Protein AF-A0AAV2FDG6-F1 (afdb_monomer_lite)

Radius of gyration: 25.85 Å; chains: 1; bounding box: 74×40×52 Å

Sequence (128 aa):
MAKDGPYLQSGQVIIVYVDSVVIRSAKPYLATPEATVHGHYGKILYEGDTLVTFIYEKSRSGDITQGLPKVEQVLEVSSIDSISINLEKRVKGWKEYITRIPWGFLVGAQLTIVQSRISLVNKIQKVY

Foldseek 3Di:
DDPPDPPQDFQDFPDDDPPDTDGRHDDDDDADPPKDAPDDPPDDDDPPDDGIHHDDPPPPPVDPPDDDPDPVVVVVPPDPPVVVVVVVVVVVVVVVVVVVPPVVVVVVVVVVVVVVVVVVVVVVVVVD

Structure (mmCIF, N/CA/C/O backbone):
data_AF-A0AAV2FDG6-F1
#
_entry.id   AF-A0AAV2FDG6-F1
#
loop_
_atom_site.group_PDB
_atom_site.id
_atom_site.type_symbol
_atom_site.label_atom_id
_atom_site.label_alt_id
_atom_site.label_comp_id
_atom_site.label_asym_id
_atom_site.label_entity_id
_atom_site.label_seq_id
_atom_site.pdbx_PDB_ins_code
_atom_site.Cartn_x
_atom_site.Cartn_y
_atom_site.Cartn_z
_atom_site.occupancy
_atom_site.B_iso_or_equiv
_atom_site.auth_seq_id
_atom_site.auth_comp_id
_atom_site.auth_asym_id
_atom_site.auth_atom_id
_atom_site.pdbx_PDB_model_num
ATOM 1 N N . MET A 1 1 ? 2.283 -23.599 12.526 1.00 34.16 1 MET A N 1
ATOM 2 C CA . MET A 1 1 ? 3.298 -23.673 11.452 1.00 34.16 1 MET A CA 1
ATOM 3 C C . MET A 1 1 ? 3.155 -22.431 10.585 1.00 34.16 1 MET A C 1
ATOM 5 O O . MET A 1 1 ? 2.261 -22.383 9.750 1.00 34.16 1 MET A O 1
ATOM 9 N N . ALA A 1 2 ? 3.941 -21.391 10.871 1.00 37.44 2 ALA A N 1
ATOM 10 C CA . ALA A 1 2 ? 3.887 -20.117 10.160 1.00 37.44 2 ALA A CA 1
ATOM 11 C C . ALA A 1 2 ? 4.676 -20.228 8.849 1.00 37.44 2 ALA A C 1
ATOM 13 O O . ALA A 1 2 ? 5.861 -20.554 8.854 1.00 37.44 2 ALA A O 1
ATOM 14 N N . LYS A 1 3 ? 4.000 -20.011 7.718 1.00 41.09 3 LYS A N 1
ATOM 15 C CA . LYS A 1 3 ? 4.651 -19.763 6.430 1.00 41.09 3 LYS A CA 1
ATOM 16 C C . LYS A 1 3 ? 4.924 -18.263 6.356 1.00 41.09 3 LYS A C 1
ATOM 18 O O . LYS A 1 3 ? 4.131 -17.531 5.772 1.00 41.09 3 LYS A O 1
ATOM 23 N N . ASP A 1 4 ? 6.010 -17.814 6.975 1.00 47.75 4 ASP A N 1
ATOM 24 C CA . ASP A 1 4 ? 6.496 -16.438 6.835 1.00 47.75 4 ASP A CA 1
ATOM 25 C C . ASP A 1 4 ? 7.131 -16.261 5.447 1.00 47.75 4 ASP A C 1
ATOM 27 O O . ASP A 1 4 ? 8.347 -16.276 5.266 1.00 47.75 4 ASP A O 1
ATOM 31 N N . GLY A 1 5 ? 6.278 -16.154 4.426 1.00 54.78 5 GLY A N 1
ATOM 32 C CA . GLY A 1 5 ? 6.660 -15.524 3.166 1.00 54.78 5 GLY A CA 1
ATOM 33 C C . GLY A 1 5 ? 6.794 -14.012 3.381 1.00 54.78 5 GLY A C 1
ATOM 34 O O . GLY A 1 5 ? 6.112 -13.469 4.251 1.00 54.78 5 GLY A O 1
ATOM 35 N N . PRO A 1 6 ? 7.651 -13.308 2.619 1.00 50.88 6 PRO A N 1
ATOM 36 C CA . PRO A 1 6 ? 7.841 -11.874 2.796 1.00 50.88 6 PRO A CA 1
ATOM 37 C C . PRO A 1 6 ? 6.490 -11.171 2.644 1.00 50.88 6 PRO A C 1
ATOM 39 O O . PRO A 1 6 ? 5.846 -11.275 1.600 1.00 50.88 6 PRO A O 1
ATOM 42 N N . TYR A 1 7 ? 6.042 -10.498 3.706 1.00 55.28 7 TYR A N 1
ATOM 43 C CA . TYR A 1 7 ? 4.807 -9.722 3.721 1.00 55.28 7 TYR A CA 1
ATOM 44 C C . TYR A 1 7 ? 4.857 -8.705 2.577 1.00 55.28 7 TYR A C 1
ATOM 46 O O . TYR A 1 7 ? 5.593 -7.720 2.639 1.00 55.28 7 TYR A O 1
ATOM 54 N N . LEU A 1 8 ? 4.117 -8.979 1.498 1.00 57.97 8 LEU A N 1
ATOM 55 C CA . LEU A 1 8 ? 4.145 -8.155 0.294 1.00 57.97 8 LEU A CA 1
ATOM 56 C C . LEU A 1 8 ? 3.395 -6.848 0.579 1.00 57.97 8 LEU A C 1
ATOM 58 O O . LEU A 1 8 ? 2.164 -6.796 0.496 1.00 57.97 8 LEU A O 1
ATOM 62 N N . GLN A 1 9 ? 4.136 -5.813 0.978 1.00 60.03 9 GLN A N 1
ATOM 63 C CA . GLN A 1 9 ? 3.594 -4.487 1.263 1.00 60.03 9 GLN A CA 1
ATOM 64 C C . GLN A 1 9 ? 2.872 -3.9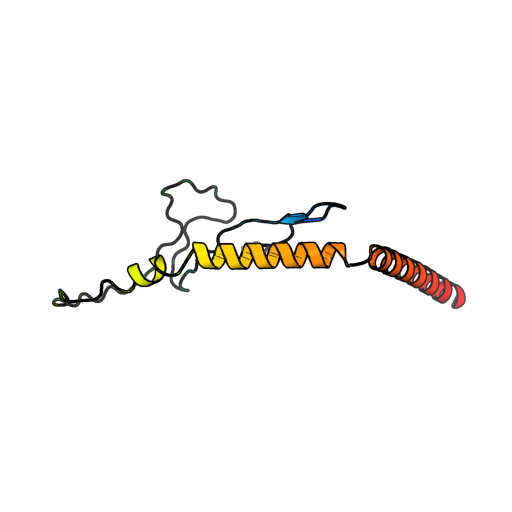19 0.028 1.00 60.03 9 GLN A C 1
ATOM 66 O O . GLN A 1 9 ? 3.227 -4.194 -1.122 1.00 60.03 9 GLN A O 1
ATOM 71 N N . SER A 1 10 ? 1.828 -3.118 0.254 1.00 64.44 10 SER A N 1
ATOM 72 C CA . SER A 1 10 ? 1.195 -2.348 -0.822 1.00 64.44 10 SER A CA 1
ATOM 73 C C . SER A 1 10 ? 2.234 -1.458 -1.506 1.00 64.44 10 SER A C 1
ATOM 75 O O . SER A 1 10 ? 3.049 -0.840 -0.824 1.00 64.44 10 SER A O 1
ATOM 77 N N . GLY A 1 11 ? 2.199 -1.372 -2.835 1.00 68.25 11 GLY A N 1
ATOM 78 C CA . GLY A 1 11 ? 3.195 -0.615 -3.598 1.00 68.25 11 GLY A CA 1
ATOM 79 C C . GLY A 1 11 ? 4.464 -1.404 -3.930 1.00 68.25 11 GLY A C 1
ATOM 80 O O . GLY A 1 11 ? 5.379 -0.853 -4.536 1.00 68.25 11 GLY A O 1
ATOM 81 N N . GLN A 1 12 ? 4.526 -2.695 -3.596 1.00 77.44 12 GLN A N 1
ATOM 82 C CA . GLN A 1 12 ? 5.626 -3.544 -4.032 1.00 77.44 12 GLN A CA 1
ATOM 83 C C . GLN A 1 12 ? 5.635 -3.723 -5.553 1.00 77.44 12 GLN A C 1
ATOM 85 O O . GLN A 1 12 ? 4.622 -4.068 -6.168 1.00 77.44 12 GLN A O 1
ATOM 90 N N . VAL A 1 13 ? 6.816 -3.549 -6.143 1.00 82.31 13 VAL A N 1
ATOM 91 C CA . VAL A 1 13 ? 7.092 -3.878 -7.541 1.00 82.31 13 VAL A CA 1
ATOM 92 C C . VAL A 1 13 ? 7.185 -5.395 -7.680 1.00 82.31 13 VAL A C 1
ATOM 94 O O . VAL A 1 13 ? 8.052 -6.026 -7.079 1.00 82.31 13 VAL A O 1
ATOM 97 N N . ILE A 1 14 ? 6.267 -5.978 -8.449 1.00 83.88 14 ILE A N 1
ATOM 98 C CA . ILE A 1 14 ? 6.222 -7.420 -8.709 1.00 83.88 14 ILE A CA 1
ATOM 99 C C . ILE A 1 14 ? 7.121 -7.753 -9.903 1.00 83.88 14 ILE A C 1
ATOM 101 O O . ILE A 1 14 ? 7.878 -8.717 -9.856 1.00 83.88 14 ILE A O 1
ATOM 105 N N . ILE A 1 15 ? 7.035 -6.957 -10.976 1.00 86.25 15 ILE A N 1
ATOM 106 C CA . ILE A 1 15 ? 7.751 -7.194 -12.236 1.00 86.25 15 ILE A CA 1
ATOM 107 C C . ILE A 1 15 ? 8.185 -5.855 -12.832 1.00 86.25 15 ILE A C 1
ATOM 109 O O . ILE A 1 15 ? 7.423 -4.888 -12.814 1.00 86.25 15 ILE A O 1
ATOM 113 N N . VAL A 1 16 ? 9.392 -5.817 -13.391 1.00 87.06 16 VAL A N 1
ATOM 114 C CA . VAL A 1 16 ? 9.914 -4.688 -14.169 1.00 87.06 16 VAL A CA 1
ATOM 115 C C . VAL A 1 16 ? 10.161 -5.168 -15.597 1.00 87.06 16 VAL A C 1
ATOM 117 O O . VAL A 1 16 ? 10.932 -6.100 -15.812 1.00 87.06 16 VAL A O 1
ATOM 120 N N . TYR A 1 17 ? 9.501 -4.533 -16.558 1.00 91.75 17 TYR A N 1
ATOM 121 C CA . TYR A 1 17 ? 9.778 -4.641 -17.987 1.00 91.75 17 TYR A CA 1
ATOM 122 C C . TYR A 1 17 ? 10.596 -3.431 -18.449 1.00 91.75 17 TYR A C 1
ATOM 124 O O . TYR A 1 17 ? 10.748 -2.455 -17.716 1.00 91.75 17 TYR A O 1
ATOM 132 N N . VAL A 1 18 ? 11.100 -3.485 -19.683 1.00 85.88 18 VAL A N 1
ATOM 133 C CA . VAL A 1 18 ? 11.908 -2.404 -20.276 1.00 85.88 18 VAL A CA 1
ATOM 134 C C . VAL A 1 18 ? 11.154 -1.066 -20.275 1.00 85.88 18 VAL A C 1
ATOM 136 O O . VAL A 1 18 ? 11.743 -0.048 -19.922 1.00 85.88 18 VAL A O 1
ATOM 139 N N . ASP A 1 19 ? 9.845 -1.089 -20.551 1.00 89.25 19 ASP A N 1
ATOM 140 C CA . ASP A 1 19 ? 9.021 0.124 -20.689 1.00 89.25 19 ASP A CA 1
ATOM 141 C C . ASP A 1 19 ? 7.878 0.230 -19.665 1.00 89.25 19 ASP A C 1
ATOM 143 O O . ASP A 1 19 ? 7.083 1.169 -19.700 1.00 89.25 19 ASP A O 1
ATOM 147 N N . SER A 1 20 ? 7.739 -0.741 -18.756 1.00 86.31 20 SER A N 1
ATOM 148 C CA . SER A 1 20 ? 6.639 -0.743 -17.784 1.00 86.31 20 SER A CA 1
ATOM 149 C C . SER A 1 20 ? 6.984 -1.456 -16.483 1.00 86.31 20 SER A C 1
ATOM 151 O O . SER A 1 20 ? 7.894 -2.276 -16.414 1.00 86.31 20 SER A O 1
ATOM 153 N N . VAL A 1 21 ? 6.234 -1.146 -15.427 1.00 87.69 21 VAL A N 1
ATOM 154 C CA . VAL A 1 21 ? 6.388 -1.757 -14.106 1.00 87.69 21 VAL A CA 1
ATOM 155 C C . VAL A 1 21 ? 5.029 -2.248 -13.629 1.00 87.69 21 VAL A C 1
ATOM 157 O O . VAL A 1 21 ? 4.042 -1.517 -13.680 1.00 87.69 21 VAL A O 1
ATOM 160 N N . VAL A 1 22 ? 4.987 -3.482 -13.133 1.00 83.94 22 VAL A N 1
ATOM 161 C CA . VAL A 1 22 ? 3.809 -4.066 -12.490 1.00 83.94 22 VAL A CA 1
ATOM 162 C C . VAL A 1 22 ? 3.944 -3.884 -10.985 1.00 83.94 22 VAL A C 1
ATOM 164 O O . VAL A 1 22 ? 4.853 -4.435 -10.360 1.00 83.94 22 VAL A O 1
ATOM 167 N N . ILE A 1 23 ? 3.027 -3.117 -10.401 1.00 85.50 23 ILE A N 1
ATOM 168 C CA . ILE A 1 23 ? 2.998 -2.808 -8.969 1.00 85.50 23 ILE A CA 1
ATOM 169 C C . ILE A 1 23 ? 1.771 -3.465 -8.339 1.00 85.50 23 ILE A C 1
ATOM 171 O O . ILE A 1 23 ? 0.670 -3.408 -8.889 1.00 85.50 23 ILE A O 1
ATOM 175 N N . ARG A 1 24 ? 1.940 -4.060 -7.155 1.00 80.38 24 ARG A N 1
ATOM 176 C CA . ARG A 1 24 ? 0.828 -4.538 -6.330 1.00 80.38 24 ARG A CA 1
ATOM 177 C C . ARG A 1 24 ? 0.049 -3.343 -5.778 1.00 80.38 24 ARG A C 1
ATOM 179 O O . ARG A 1 24 ? 0.485 -2.705 -4.818 1.00 80.38 24 ARG A O 1
ATOM 186 N N . SER A 1 25 ? -1.121 -3.071 -6.346 1.00 79.00 25 SER A N 1
ATOM 187 C CA . SER A 1 25 ? -2.074 -2.125 -5.763 1.00 79.00 25 SER A CA 1
ATOM 188 C C . SER A 1 25 ? -2.872 -2.811 -4.653 1.00 79.00 25 SER A C 1
ATOM 190 O O . SER A 1 25 ? -3.500 -3.843 -4.880 1.00 79.00 25 SER A O 1
ATOM 192 N N . ALA A 1 26 ? -2.818 -2.269 -3.438 1.00 79.94 26 ALA A N 1
ATOM 193 C CA . ALA A 1 26 ? -3.612 -2.728 -2.303 1.00 79.94 26 ALA A CA 1
ATOM 194 C C . ALA A 1 26 ? -3.951 -1.535 -1.402 1.00 79.94 26 ALA A C 1
ATOM 196 O O . ALA A 1 26 ? -3.158 -0.600 -1.299 1.00 79.94 26 ALA A O 1
ATOM 197 N N . LYS A 1 27 ? -5.113 -1.577 -0.742 1.00 78.31 27 LYS A N 1
ATOM 198 C CA . LYS A 1 27 ? -5.511 -0.596 0.275 1.00 78.31 27 LYS A CA 1
ATOM 199 C C . LYS A 1 27 ? -5.142 -1.148 1.656 1.00 78.31 27 LYS A C 1
ATOM 201 O O . LYS A 1 27 ? -5.782 -2.107 2.086 1.00 78.31 27 LYS A O 1
ATOM 206 N N . PRO A 1 28 ? -4.098 -0.630 2.327 1.00 76.25 28 PRO A N 1
ATOM 207 C CA . PRO A 1 28 ? -3.802 -1.040 3.691 1.00 76.25 28 PRO A CA 1
ATOM 208 C C . PRO A 1 28 ? -4.882 -0.496 4.633 1.00 76.25 28 PRO A C 1
ATOM 210 O O . PRO A 1 28 ? -5.262 0.670 4.539 1.00 76.25 28 PRO A O 1
ATOM 213 N N . TYR A 1 29 ? -5.353 -1.337 5.548 1.00 75.44 29 TYR A N 1
ATOM 214 C CA . TYR A 1 29 ? -6.277 -0.948 6.611 1.00 75.44 29 TYR A CA 1
ATOM 215 C C . TYR A 1 29 ? -5.525 -0.972 7.937 1.00 75.44 29 TYR A C 1
ATOM 217 O O . TYR A 1 29 ? -4.811 -1.932 8.230 1.00 75.44 29 TYR A O 1
ATOM 225 N N . LEU A 1 30 ? -5.655 0.096 8.722 1.00 77.44 30 LEU A N 1
ATOM 226 C CA . LEU A 1 30 ? -5.052 0.163 10.046 1.00 77.44 30 LEU A CA 1
ATOM 227 C C . LEU A 1 30 ? -5.883 -0.685 11.016 1.00 77.44 30 LEU A C 1
ATOM 229 O O . LEU A 1 30 ? -7.100 -0.523 11.093 1.00 77.44 30 LEU A O 1
ATOM 233 N N . ALA A 1 31 ? -5.221 -1.569 11.756 1.00 81.25 31 ALA A N 1
ATOM 234 C CA . ALA A 1 31 ? -5.837 -2.396 12.785 1.00 81.25 31 ALA A CA 1
ATOM 235 C C . ALA A 1 31 ? -5.147 -2.151 14.132 1.00 81.25 31 ALA A C 1
ATOM 237 O O . ALA A 1 31 ? -3.935 -1.928 14.177 1.00 81.25 31 ALA A O 1
ATOM 238 N N . THR A 1 32 ? -5.906 -2.181 15.230 1.00 81.94 32 THR A N 1
ATOM 239 C CA . THR A 1 32 ? -5.317 -2.182 16.575 1.00 81.94 32 THR A CA 1
ATOM 240 C C . THR A 1 32 ? -4.707 -3.558 16.871 1.00 81.94 32 THR A C 1
ATOM 242 O O . THR A 1 32 ? -5.165 -4.551 16.305 1.00 81.94 32 THR A O 1
ATOM 245 N N . PRO A 1 33 ? -3.696 -3.661 17.755 1.00 78.81 33 PRO A N 1
ATOM 246 C CA . PRO A 1 33 ? -3.063 -4.946 18.074 1.00 78.81 33 PRO A CA 1
ATOM 247 C C . PRO A 1 33 ? -4.032 -6.022 18.593 1.00 78.81 33 PRO A C 1
ATOM 249 O O . PRO A 1 33 ? -3.789 -7.206 18.394 1.00 78.81 33 PRO A O 1
ATOM 252 N N . GLU A 1 34 ? -5.136 -5.615 19.227 1.00 81.69 34 GLU A N 1
ATOM 253 C CA . GLU A 1 34 ? -6.177 -6.509 19.761 1.00 81.69 34 GLU A CA 1
ATOM 254 C C . GLU A 1 34 ? -7.312 -6.793 18.764 1.00 81.69 34 GLU A C 1
ATOM 256 O O . GLU A 1 34 ? -8.271 -7.500 19.077 1.00 81.69 34 GLU A O 1
ATOM 261 N N . ALA A 1 35 ? -7.241 -6.234 17.555 1.00 83.94 35 ALA A N 1
ATOM 262 C CA . ALA A 1 35 ? -8.251 -6.474 16.543 1.00 83.94 35 ALA A CA 1
ATOM 263 C C . ALA A 1 35 ? -8.130 -7.895 15.972 1.00 83.94 35 ALA A C 1
ATOM 265 O O . ALA A 1 35 ? -7.050 -8.372 15.624 1.00 83.94 35 ALA A O 1
ATOM 266 N N . THR A 1 36 ? -9.268 -8.566 15.820 1.00 83.19 36 THR A N 1
ATOM 267 C CA . THR A 1 36 ? -9.340 -9.878 15.173 1.00 83.19 36 THR A CA 1
ATOM 268 C C . THR A 1 36 ? -9.438 -9.687 13.665 1.00 83.19 36 THR A C 1
ATOM 270 O O . THR A 1 36 ? -10.427 -9.150 13.169 1.00 83.19 36 THR A O 1
ATOM 273 N N . VAL A 1 37 ? -8.421 -10.123 12.923 1.00 85.81 37 VAL A N 1
ATOM 274 C CA . VAL A 1 37 ? -8.443 -10.121 11.454 1.00 85.81 37 VAL A CA 1
ATOM 275 C C . VAL A 1 37 ? -9.191 -11.355 10.964 1.00 85.81 37 VAL A C 1
ATOM 277 O O . VAL A 1 37 ? -8.859 -12.483 11.330 1.00 85.81 37 VAL A O 1
ATOM 280 N N . HIS A 1 38 ? -10.196 -11.141 10.121 1.00 82.88 38 HIS A N 1
ATOM 281 C CA . HIS A 1 38 ? -11.008 -12.206 9.552 1.00 82.88 38 HIS A CA 1
ATOM 282 C C . HIS A 1 38 ? -10.443 -12.666 8.215 1.00 82.88 38 HIS A C 1
ATOM 284 O O . HIS A 1 38 ? -10.203 -11.881 7.300 1.00 82.88 38 HIS A O 1
ATOM 290 N N . GLY A 1 39 ? -10.287 -13.981 8.083 1.00 80.38 39 GLY A N 1
ATOM 291 C CA . GLY A 1 39 ? -9.766 -14.612 6.878 1.00 80.38 39 GLY A CA 1
ATOM 292 C C . GLY A 1 39 ? -8.277 -14.932 6.947 1.00 80.38 39 GLY A C 1
ATOM 293 O O . GLY A 1 39 ? -7.561 -14.609 7.891 1.00 80.38 39 GLY A O 1
ATOM 294 N N . HIS A 1 40 ? -7.822 -15.642 5.924 1.00 79.31 40 HIS A N 1
ATOM 295 C CA . HIS A 1 40 ? -6.445 -16.098 5.800 1.00 79.31 40 HIS A CA 1
ATOM 296 C C . HIS A 1 40 ? -5.818 -15.481 4.553 1.00 79.31 40 HIS A C 1
ATOM 298 O O . HIS A 1 40 ? -6.518 -14.998 3.659 1.00 79.31 40 HIS A O 1
ATOM 304 N N . TYR A 1 41 ? -4.489 -15.503 4.484 1.00 78.12 41 TYR A N 1
ATOM 305 C CA . TYR A 1 41 ? -3.759 -15.013 3.322 1.00 78.12 41 TYR A CA 1
ATOM 306 C C . TYR A 1 41 ? -4.289 -15.642 2.019 1.00 78.12 41 TYR A C 1
ATOM 308 O O . TYR A 1 41 ? -4.396 -16.862 1.914 1.00 78.12 41 TYR A O 1
ATOM 316 N N . GLY A 1 42 ? -4.613 -14.803 1.030 1.00 76.69 42 GLY A N 1
ATOM 317 C CA . GLY A 1 42 ? -5.118 -15.237 -0.279 1.00 76.69 42 GLY A CA 1
ATOM 318 C C . GLY A 1 42 ? -6.627 -15.496 -0.349 1.00 76.69 42 GLY A C 1
ATOM 319 O O . GLY A 1 42 ? -7.115 -15.876 -1.412 1.00 76.69 42 GLY A O 1
ATOM 320 N N . LYS A 1 43 ? -7.380 -15.273 0.737 1.00 81.56 43 LYS A N 1
ATOM 321 C CA . LYS A 1 43 ? -8.846 -15.325 0.702 1.00 81.56 43 LYS A CA 1
ATOM 322 C C . LYS A 1 43 ? -9.389 -14.235 -0.235 1.00 81.56 43 LYS A C 1
ATOM 324 O O . LYS A 1 43 ? -9.020 -13.069 -0.113 1.00 81.56 43 LYS A O 1
ATOM 329 N N . ILE A 1 44 ? -10.277 -14.629 -1.147 1.00 81.00 44 ILE A N 1
ATOM 330 C CA . ILE A 1 44 ? -11.059 -13.701 -1.973 1.00 81.00 44 ILE A CA 1
ATOM 331 C C . ILE A 1 44 ? -12.145 -13.093 -1.081 1.00 81.00 44 ILE A C 1
ATOM 333 O O . ILE A 1 44 ? -12.832 -13.826 -0.368 1.00 81.00 44 ILE A O 1
ATOM 337 N N . LEU A 1 45 ? -12.254 -11.768 -1.104 1.00 82.56 45 LEU A N 1
ATOM 338 C CA . LEU A 1 45 ? -13.198 -10.996 -0.302 1.00 82.56 45 LEU A CA 1
ATOM 339 C C . LEU A 1 45 ? -14.244 -10.374 -1.221 1.00 82.56 45 LEU A C 1
ATOM 341 O O . LEU A 1 45 ? -13.897 -9.850 -2.282 1.00 82.56 45 LEU A O 1
ATOM 345 N N . TYR A 1 46 ? -15.498 -10.424 -0.797 1.00 84.50 46 TYR A N 1
ATOM 346 C CA . TYR A 1 46 ? -16.621 -9.796 -1.479 1.00 84.50 46 TYR A CA 1
ATOM 347 C C . TYR A 1 46 ? -17.088 -8.553 -0.722 1.00 84.50 46 TYR A C 1
ATOM 349 O O . TYR A 1 46 ? -16.759 -8.339 0.446 1.00 84.50 46 TYR A O 1
ATOM 357 N N . GLU A 1 47 ? -17.849 -7.702 -1.404 1.00 82.75 47 GLU A N 1
ATOM 358 C CA . GLU A 1 47 ? -18.475 -6.552 -0.761 1.00 82.75 47 GLU A CA 1
ATOM 359 C C . GLU A 1 47 ? -19.417 -7.022 0.359 1.00 82.75 47 GLU A C 1
ATOM 361 O O . GLU A 1 47 ? -20.236 -7.918 0.160 1.00 82.75 47 GLU A O 1
ATOM 366 N N . GLY A 1 48 ? -19.259 -6.442 1.551 1.00 83.56 48 GLY A N 1
ATOM 367 C CA . GLY A 1 48 ? -19.969 -6.858 2.764 1.00 83.56 48 GLY A CA 1
ATOM 368 C C . GLY A 1 48 ? -19.212 -7.858 3.648 1.00 83.56 48 GLY A C 1
ATOM 369 O O . GLY A 1 48 ? -19.604 -8.049 4.800 1.00 83.56 48 GLY A O 1
ATOM 370 N N . ASP A 1 49 ? -18.103 -8.444 3.179 1.00 85.50 49 ASP A N 1
ATOM 371 C CA . ASP A 1 49 ? -17.276 -9.309 4.023 1.00 85.50 49 ASP A CA 1
ATOM 372 C C . ASP A 1 49 ? -16.616 -8.510 5.157 1.00 85.50 49 ASP A C 1
ATOM 374 O O . ASP A 1 49 ? -16.003 -7.459 4.956 1.00 85.50 49 ASP A O 1
ATOM 378 N N . THR A 1 50 ? -16.691 -9.043 6.378 1.00 83.12 50 THR A N 1
ATOM 379 C CA . THR A 1 50 ? -16.001 -8.450 7.529 1.00 83.12 50 THR A CA 1
ATOM 380 C C . THR A 1 50 ? -14.500 -8.705 7.410 1.00 83.12 50 THR A C 1
ATOM 382 O O . THR A 1 50 ? -14.072 -9.856 7.379 1.00 83.12 50 THR A O 1
ATOM 385 N N . LEU A 1 51 ? -13.701 -7.635 7.359 1.00 83.25 51 LEU A N 1
ATOM 386 C CA . LEU A 1 51 ? -12.236 -7.718 7.271 1.00 83.25 51 LEU A CA 1
ATOM 387 C C . LEU A 1 51 ? -11.577 -7.825 8.646 1.00 83.25 51 LEU A C 1
ATOM 389 O O . LEU A 1 51 ? -10.668 -8.624 8.852 1.00 83.25 51 LEU A O 1
ATOM 393 N N . VAL A 1 52 ? -12.022 -6.995 9.586 1.00 83.06 52 VAL A N 1
ATOM 394 C CA . VAL A 1 52 ? -11.413 -6.846 10.909 1.00 83.06 52 VAL A CA 1
ATOM 395 C C . VAL A 1 52 ? -12.515 -6.555 11.925 1.00 83.06 52 VAL A C 1
ATOM 397 O O . VAL A 1 52 ? -13.374 -5.710 11.682 1.00 83.06 52 VAL A O 1
ATOM 400 N N . THR A 1 53 ? -12.490 -7.237 13.069 1.00 83.56 53 THR A N 1
ATOM 401 C CA . THR A 1 53 ? -13.298 -6.893 14.244 1.00 83.56 53 THR A CA 1
ATOM 402 C C . THR A 1 53 ? -12.415 -6.211 15.270 1.00 83.56 53 THR A C 1
ATOM 404 O O . THR A 1 53 ? -11.470 -6.805 15.784 1.00 83.56 53 THR A O 1
ATOM 407 N N . PHE A 1 54 ? -12.745 -4.966 15.589 1.00 82.38 54 PHE A N 1
ATOM 408 C CA . PHE A 1 54 ? -12.089 -4.224 16.654 1.00 82.38 54 PHE A CA 1
ATOM 409 C C . PHE A 1 54 ? -12.740 -4.573 17.987 1.00 82.38 54 PHE A C 1
ATOM 411 O O . PHE A 1 54 ? -13.953 -4.424 18.147 1.00 82.38 54 PHE A O 1
ATOM 418 N N . ILE A 1 55 ? -11.932 -5.015 18.944 1.00 75.12 55 ILE A N 1
ATOM 419 C CA . ILE A 1 55 ? -12.354 -5.072 20.337 1.00 75.12 55 ILE A CA 1
ATOM 420 C C . ILE A 1 55 ? -12.165 -3.660 20.876 1.00 75.12 55 ILE A C 1
ATOM 422 O O . ILE A 1 55 ? -11.054 -3.135 20.898 1.00 75.12 55 ILE A O 1
ATOM 426 N N . TYR A 1 56 ? -13.268 -3.014 21.233 1.00 65.62 56 TYR A N 1
ATOM 427 C CA . TYR A 1 56 ? -13.238 -1.750 21.946 1.00 65.62 56 TYR A CA 1
ATOM 428 C C . TYR A 1 56 ? -14.044 -1.920 23.224 1.00 65.62 56 TYR A C 1
ATOM 430 O O . TYR A 1 56 ? -15.153 -2.462 23.214 1.00 65.62 56 TYR A O 1
ATOM 438 N N . GLU A 1 57 ? -13.486 -1.464 24.338 1.00 64.44 57 GLU A N 1
ATOM 439 C CA . GLU A 1 57 ? -14.237 -1.376 25.577 1.00 64.44 57 GLU A CA 1
ATOM 440 C C . GLU A 1 57 ? -15.228 -0.221 25.434 1.00 64.44 57 GLU A C 1
ATOM 442 O O . GLU A 1 57 ? -14.896 0.957 25.569 1.00 64.44 57 GLU A O 1
ATOM 447 N N . LYS A 1 58 ? -16.470 -0.554 25.075 1.00 55.88 58 LYS A N 1
ATOM 448 C CA . LYS A 1 58 ? -17.563 0.412 25.093 1.00 55.88 58 LYS A CA 1
ATOM 449 C C . LYS A 1 58 ? -17.883 0.698 26.554 1.00 55.88 58 LYS A C 1
ATOM 451 O O . LYS A 1 58 ? -18.677 -0.022 27.160 1.00 55.88 58 LYS A O 1
ATOM 456 N N . SER A 1 59 ? -17.274 1.734 27.123 1.00 49.28 59 SER A N 1
ATOM 457 C CA . SER A 1 59 ? -17.692 2.253 28.420 1.00 49.28 59 SER A CA 1
ATOM 458 C C . SER A 1 59 ? -19.182 2.591 28.321 1.00 49.28 59 SER A C 1
ATOM 460 O O . SER A 1 59 ? -19.597 3.509 27.611 1.00 49.28 59 SER A O 1
ATOM 462 N N . ARG A 1 60 ? -20.034 1.793 28.980 1.00 59.09 60 ARG A N 1
ATOM 463 C CA . ARG A 1 60 ? -21.443 2.139 29.203 1.00 59.09 60 ARG A CA 1
ATOM 464 C C . ARG A 1 60 ? -21.464 3.309 30.180 1.00 59.09 60 ARG A C 1
ATOM 466 O O . ARG A 1 60 ? -21.743 3.141 31.360 1.00 59.09 60 ARG A O 1
ATOM 473 N N . SER A 1 61 ? -21.123 4.494 29.692 1.00 51.00 61 SER A N 1
ATOM 474 C CA . SER A 1 61 ? -21.436 5.717 30.403 1.00 51.00 61 SER A CA 1
ATOM 475 C C . SER A 1 61 ? -22.933 5.926 30.244 1.00 51.00 61 SER A C 1
ATOM 477 O O . SER A 1 61 ? -23.417 6.189 29.144 1.00 51.00 61 SER A O 1
ATOM 479 N N . GLY A 1 62 ? -23.675 5.710 31.326 1.00 57.44 62 GLY A N 1
ATOM 480 C CA . GLY A 1 62 ? -25.130 5.807 31.353 1.00 57.44 62 GLY A CA 1
ATOM 481 C C . GLY A 1 62 ? -25.690 7.209 31.109 1.00 57.44 62 GLY A C 1
ATOM 482 O O . GLY A 1 62 ? -26.875 7.383 31.350 1.00 57.44 62 GLY A O 1
ATOM 483 N N . ASP A 1 63 ? -24.891 8.193 30.672 1.00 52.66 63 ASP A N 1
ATOM 484 C CA . ASP A 1 63 ? -25.354 9.581 30.559 1.00 52.66 63 ASP A CA 1
ATOM 485 C C . ASP A 1 63 ? -24.459 10.480 29.665 1.00 52.66 63 ASP A C 1
ATOM 487 O O . ASP A 1 63 ? -23.962 11.522 30.083 1.00 52.66 63 ASP A O 1
ATOM 491 N N . ILE A 1 64 ? -24.187 10.082 28.413 1.00 56.03 64 ILE A N 1
ATOM 492 C CA . ILE A 1 64 ? -23.493 10.950 27.429 1.00 56.03 64 ILE A CA 1
ATOM 493 C C . ILE A 1 64 ? -24.371 11.134 26.190 1.00 56.03 64 ILE A C 1
ATOM 495 O O . ILE A 1 64 ? -24.034 10.735 25.079 1.00 56.03 64 ILE A O 1
ATOM 499 N N . THR A 1 65 ? -25.537 11.746 26.371 1.00 48.09 65 THR A N 1
ATOM 500 C CA . THR A 1 65 ? -26.404 12.190 25.267 1.00 48.09 65 THR A CA 1
ATOM 501 C C . THR A 1 65 ? -26.031 13.575 24.738 1.00 48.09 65 THR A C 1
ATOM 503 O O . THR A 1 65 ? -26.818 14.195 24.027 1.00 48.09 65 THR A O 1
ATOM 506 N N . GLN A 1 66 ? -24.833 14.086 25.036 1.00 59.00 66 GLN A N 1
ATOM 507 C CA . GLN A 1 66 ? -24.448 15.423 24.597 1.00 59.00 66 GLN A CA 1
ATOM 508 C C . GLN A 1 66 ? -22.989 15.493 24.143 1.00 59.00 66 GLN A C 1
ATOM 510 O O . GLN A 1 66 ? -22.081 15.828 24.893 1.00 59.00 66 GLN A O 1
ATOM 515 N N . GLY A 1 67 ? -22.797 15.219 22.853 1.00 52.25 67 GLY A N 1
ATOM 516 C CA . GLY A 1 67 ? -21.682 15.764 22.089 1.00 52.25 67 GLY A CA 1
ATOM 517 C C . GLY A 1 67 ? -20.427 14.905 22.040 1.00 52.25 67 GLY A C 1
ATOM 518 O O . GLY A 1 67 ? -19.467 15.177 22.747 1.00 52.25 67 GLY A O 1
ATOM 519 N N . LEU A 1 68 ? -20.377 13.990 21.068 1.00 46.97 68 LEU A N 1
ATOM 520 C CA . LEU A 1 68 ? -19.197 13.894 20.205 1.00 46.97 68 LEU A CA 1
ATOM 521 C C . LEU A 1 68 ? -19.527 13.242 18.842 1.00 46.97 68 LEU A C 1
ATOM 523 O O . LEU A 1 68 ? -19.107 12.117 18.577 1.00 46.97 68 LEU A O 1
ATOM 527 N N . PRO A 1 69 ? -20.214 13.931 17.908 1.00 51.09 69 PRO A N 1
ATOM 528 C CA . PRO A 1 69 ? -20.124 13.566 16.500 1.00 51.09 69 PRO A CA 1
ATOM 529 C C . PRO A 1 69 ? -18.788 14.116 15.990 1.00 51.09 69 PRO A C 1
ATOM 531 O O . PRO A 1 69 ? -18.729 15.189 15.397 1.00 51.09 69 PRO A O 1
ATOM 534 N N . LYS A 1 70 ? -17.664 13.492 16.362 1.00 55.38 70 LYS A N 1
ATOM 535 C CA . LYS A 1 70 ? -16.359 14.037 15.948 1.00 55.38 70 LYS A CA 1
ATOM 536 C C . LYS A 1 70 ? -15.239 13.039 15.728 1.00 55.38 70 LYS A C 1
ATOM 538 O O . LYS A 1 70 ? -14.214 13.438 15.197 1.00 55.38 70 LYS A O 1
ATOM 543 N N . VAL A 1 71 ? -15.412 11.762 16.058 1.00 51.78 71 VAL A N 1
ATOM 544 C CA . VAL A 1 71 ? -14.377 10.764 15.728 1.00 51.78 71 VAL A CA 1
ATOM 545 C C . VAL A 1 71 ? -14.648 10.116 14.368 1.00 51.78 71 VAL A C 1
ATOM 547 O O . VAL A 1 71 ? -13.714 9.897 13.606 1.00 51.78 71 VAL A O 1
ATOM 550 N N . GLU A 1 72 ? -15.919 9.928 14.003 1.00 51.34 72 GLU A N 1
ATOM 551 C CA . GLU A 1 72 ? -16.301 9.399 12.683 1.00 51.34 72 GLU A CA 1
ATOM 552 C C . GLU A 1 72 ? -16.255 10.494 11.595 1.00 51.34 72 GLU A C 1
ATOM 554 O O . GLU A 1 72 ? -15.653 10.299 10.544 1.00 51.34 72 GLU A O 1
ATOM 559 N N . GLN A 1 73 ? -16.744 11.710 11.885 1.00 51.78 73 GLN A N 1
ATOM 560 C CA . GLN A 1 73 ? -16.758 12.827 10.920 1.00 51.78 73 GLN A CA 1
ATOM 561 C C . GLN A 1 73 ? -15.395 13.500 10.666 1.00 51.78 73 GLN A C 1
ATOM 563 O O . GLN A 1 73 ? -15.225 14.161 9.644 1.00 51.78 73 GLN A O 1
ATOM 568 N N . VAL A 1 74 ? -14.399 13.369 11.553 1.00 47.75 74 VAL A N 1
ATOM 569 C CA . VAL A 1 74 ? -13.071 13.985 11.320 1.00 47.75 74 VAL A CA 1
ATOM 570 C C . VAL A 1 74 ? -12.228 13.173 10.329 1.00 47.75 74 VAL A C 1
ATOM 572 O O . VAL A 1 74 ? -11.388 13.751 9.638 1.00 47.75 74 VAL A O 1
ATOM 575 N N . LEU A 1 75 ? -12.490 11.869 10.189 1.00 50.97 75 LEU A N 1
ATOM 576 C CA . LEU A 1 75 ? -11.845 11.025 9.177 1.00 50.97 75 LEU A CA 1
ATOM 577 C C . LEU A 1 75 ? -12.480 11.157 7.784 1.00 50.97 75 LEU A C 1
ATOM 579 O O . LEU A 1 75 ? -11.777 10.980 6.793 1.00 50.97 75 LEU A O 1
ATOM 583 N N . GLU A 1 76 ? -13.760 11.523 7.684 1.00 51.09 76 GLU A N 1
ATOM 584 C CA . GLU A 1 76 ? -14.433 11.732 6.390 1.00 51.09 76 GLU A CA 1
ATOM 585 C C . GLU A 1 76 ? -14.114 13.093 5.747 1.00 51.09 76 GLU A C 1
ATOM 587 O O . GLU A 1 76 ? -14.110 13.215 4.524 1.00 51.09 76 GLU A O 1
ATOM 592 N N . VAL A 1 77 ? -13.792 14.122 6.542 1.00 44.56 77 VAL A N 1
ATOM 593 C CA . VAL A 1 77 ? -13.640 15.504 6.038 1.00 44.56 77 VAL A CA 1
ATOM 594 C C . VAL A 1 77 ? -12.216 15.832 5.555 1.00 44.56 77 VAL A C 1
ATOM 596 O O . VAL A 1 77 ? -12.020 16.799 4.821 1.00 44.56 77 VAL A O 1
ATOM 599 N N . SER A 1 78 ? -11.206 15.010 5.861 1.00 46.53 78 SER A N 1
ATOM 600 C CA . SER A 1 78 ? -9.823 15.259 5.412 1.00 46.53 78 SER A CA 1
ATOM 601 C C . SER A 1 78 ? -9.428 14.452 4.165 1.00 46.53 78 SER A C 1
ATOM 603 O O . SER A 1 78 ? -8.476 13.681 4.156 1.00 46.53 78 SER A O 1
ATOM 605 N N . SER A 1 79 ? -10.076 14.7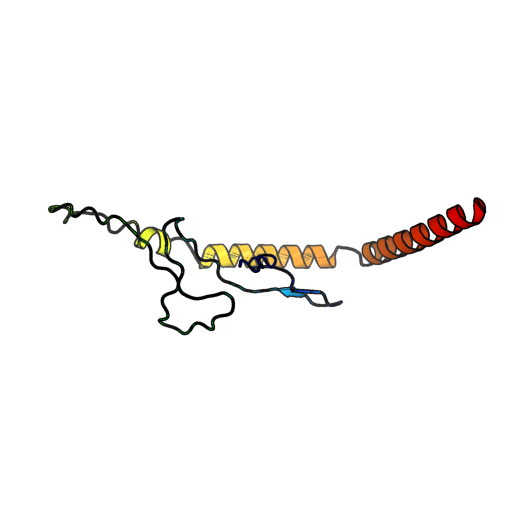94 3.048 1.00 52.12 79 SER A N 1
ATOM 606 C CA . SER A 1 79 ? -9.425 15.035 1.746 1.00 52.12 79 SER A CA 1
ATOM 607 C C . SER A 1 79 ? -8.866 13.858 0.921 1.00 52.12 79 SER A C 1
ATOM 609 O O . SER A 1 79 ? -7.669 13.768 0.644 1.00 52.12 79 SER A O 1
ATOM 611 N N . ILE A 1 80 ? -9.762 13.051 0.354 1.00 55.97 80 ILE A N 1
ATOM 612 C CA . ILE A 1 80 ? -9.456 12.212 -0.823 1.00 55.97 80 ILE A CA 1
ATOM 613 C C . ILE A 1 80 ? -8.959 13.081 -2.003 1.00 55.97 80 ILE A C 1
ATOM 615 O O . ILE A 1 80 ? -8.029 12.694 -2.713 1.00 55.97 80 ILE A O 1
ATOM 619 N N . ASP A 1 81 ? -9.490 14.300 -2.139 1.00 57.31 81 ASP A N 1
ATOM 620 C CA . ASP A 1 81 ? -9.137 15.233 -3.218 1.00 57.31 81 ASP A CA 1
ATOM 621 C C . ASP A 1 81 ? -7.766 15.911 -3.047 1.00 57.31 81 ASP A C 1
ATOM 623 O O . ASP A 1 81 ? -7.132 16.287 -4.032 1.00 57.31 81 ASP A O 1
ATOM 627 N N . SER A 1 82 ? -7.253 16.052 -1.815 1.00 53.88 82 SER A N 1
ATOM 628 C CA . SER A 1 82 ? -5.918 16.643 -1.596 1.00 53.88 82 SER A CA 1
ATOM 629 C C . SER A 1 82 ? -4.794 15.609 -1.746 1.00 53.88 82 SER A C 1
ATOM 631 O O . SER A 1 82 ? -3.712 15.925 -2.253 1.00 53.88 82 SER A O 1
ATOM 633 N N . ILE A 1 83 ? -5.064 14.353 -1.364 1.00 59.44 83 ILE A N 1
ATOM 634 C CA . ILE A 1 83 ? -4.141 13.222 -1.516 1.00 59.44 83 ILE A CA 1
ATOM 635 C C . ILE A 1 83 ? -3.975 12.873 -3.000 1.00 59.44 83 ILE A C 1
ATOM 637 O O . ILE A 1 83 ? -2.844 12.668 -3.449 1.00 59.44 83 ILE A O 1
ATOM 641 N N . SER A 1 84 ? -5.066 12.858 -3.775 1.00 59.41 84 SER A N 1
ATOM 642 C CA . SER A 1 84 ? -5.022 12.593 -5.220 1.00 59.41 84 SER A CA 1
ATOM 643 C C . SER A 1 84 ? -4.225 13.663 -5.976 1.00 59.41 84 SER A C 1
ATOM 645 O O . SER A 1 84 ? -3.342 13.316 -6.760 1.00 59.41 84 SER A O 1
ATOM 647 N N . ILE A 1 85 ? -4.417 14.947 -5.650 1.00 65.94 85 ILE A N 1
ATOM 648 C CA . ILE A 1 85 ? -3.639 16.067 -6.208 1.00 65.94 85 ILE A CA 1
ATOM 649 C C . ILE A 1 85 ? -2.138 15.943 -5.907 1.00 65.94 85 ILE A C 1
ATOM 651 O O . ILE A 1 85 ? -1.301 16.258 -6.758 1.00 65.94 85 ILE A O 1
ATOM 655 N N . ASN A 1 86 ? -1.766 15.506 -4.700 1.00 68.50 86 ASN A N 1
ATOM 656 C CA . ASN A 1 86 ? -0.359 15.351 -4.322 1.00 68.50 86 ASN A CA 1
ATOM 657 C C . ASN A 1 86 ? 0.277 14.135 -5.019 1.00 68.50 86 ASN A C 1
ATOM 659 O O . ASN A 1 86 ? 1.399 14.223 -5.521 1.00 68.50 86 ASN A O 1
ATOM 663 N N . LEU A 1 87 ? -0.461 13.025 -5.127 1.00 70.56 87 LEU A N 1
ATOM 664 C CA . LEU A 1 87 ? -0.030 11.838 -5.866 1.00 70.56 87 LEU A CA 1
ATOM 665 C C . LEU A 1 87 ? 0.168 12.137 -7.352 1.00 70.56 87 LEU A C 1
ATOM 667 O O . LEU A 1 87 ? 1.211 11.788 -7.899 1.00 70.56 87 LEU A O 1
ATOM 671 N N . GLU A 1 88 ? -0.769 12.833 -7.993 1.00 73.25 88 GLU A N 1
ATOM 672 C CA . GLU A 1 88 ? -0.664 13.176 -9.412 1.00 73.25 88 GLU A CA 1
ATOM 673 C C . GLU A 1 88 ? 0.537 14.097 -9.679 1.00 73.25 88 GLU A C 1
ATOM 675 O O . GLU A 1 88 ? 1.324 13.851 -10.596 1.00 73.25 88 GLU A O 1
ATOM 680 N N . LYS A 1 89 ? 0.764 15.099 -8.816 1.00 73.38 89 LYS A N 1
ATOM 681 C CA . LYS A 1 89 ? 1.944 15.977 -8.894 1.00 73.38 89 LYS A CA 1
ATOM 682 C C . LYS A 1 89 ? 3.256 15.215 -8.690 1.00 73.38 89 LYS A C 1
ATOM 684 O O . LYS A 1 89 ? 4.217 15.465 -9.417 1.00 73.38 89 LYS A O 1
ATOM 689 N N . ARG A 1 90 ? 3.306 14.264 -7.748 1.00 71.38 90 ARG A N 1
ATOM 690 C CA . ARG A 1 90 ? 4.486 13.412 -7.518 1.00 71.38 90 ARG A CA 1
ATOM 691 C C . ARG A 1 90 ? 4.756 12.474 -8.686 1.00 71.38 90 ARG A C 1
ATOM 693 O O . ARG A 1 90 ? 5.903 12.385 -9.107 1.00 71.38 90 ARG A O 1
ATOM 700 N N . VAL A 1 91 ? 3.729 11.825 -9.234 1.00 71.81 91 VAL A N 1
ATOM 701 C CA . VAL A 1 91 ? 3.847 10.936 -10.401 1.00 71.81 91 VAL A CA 1
ATOM 702 C C . VAL A 1 91 ? 4.302 11.719 -11.631 1.00 71.81 91 VAL A C 1
ATOM 704 O O . VAL A 1 91 ? 5.191 11.265 -12.351 1.00 71.81 91 VAL A O 1
ATOM 707 N N . LYS A 1 92 ? 3.765 12.925 -11.844 1.00 74.00 92 LYS A N 1
ATOM 708 C CA . LYS A 1 92 ? 4.182 13.810 -12.938 1.00 74.00 92 LYS A CA 1
ATOM 709 C C . LYS A 1 92 ? 5.647 14.241 -12.797 1.00 74.00 92 LYS A C 1
ATOM 711 O O . LYS A 1 92 ? 6.400 14.102 -13.756 1.00 74.00 92 LYS A O 1
ATOM 716 N N . GLY A 1 93 ? 6.070 14.665 -11.601 1.00 73.25 93 GLY A N 1
ATOM 717 C CA . GLY A 1 93 ? 7.470 15.014 -11.326 1.00 73.25 93 GLY A CA 1
ATOM 718 C C . GLY A 1 93 ? 8.429 13.822 -11.442 1.00 73.25 93 GLY A C 1
ATOM 719 O O . GLY A 1 93 ? 9.536 13.963 -11.956 1.00 73.25 93 GLY A O 1
ATOM 720 N N . TRP A 1 94 ? 7.994 12.623 -11.040 1.00 70.31 94 TRP A N 1
ATOM 721 C CA . TRP A 1 94 ? 8.749 11.382 -11.240 1.00 70.31 94 TRP A CA 1
ATOM 722 C C . TRP A 1 94 ? 8.910 11.038 -12.721 1.00 70.31 94 TRP A C 1
ATOM 724 O O . TRP A 1 94 ? 10.004 10.681 -13.146 1.00 70.31 94 TRP A O 1
ATOM 734 N N . LYS A 1 95 ? 7.848 11.184 -13.521 1.00 69.19 95 LYS A N 1
ATOM 735 C CA . LYS A 1 95 ? 7.888 10.950 -14.970 1.00 69.19 95 LYS A CA 1
ATOM 736 C C . LYS A 1 95 ? 8.879 11.888 -15.660 1.00 69.19 95 LYS A C 1
ATOM 738 O O . LYS A 1 95 ? 9.666 11.432 -16.481 1.00 69.19 95 LYS A O 1
ATOM 743 N N . GLU A 1 96 ? 8.873 13.162 -15.276 1.00 70.12 96 GLU A N 1
ATOM 744 C CA . GLU A 1 96 ? 9.772 14.198 -15.799 1.00 70.12 96 GLU A CA 1
ATOM 745 C C . GLU A 1 96 ? 11.240 13.961 -15.385 1.00 70.12 96 GLU A C 1
ATOM 747 O O . GLU A 1 96 ? 12.165 14.166 -16.177 1.00 70.12 96 GLU A O 1
ATOM 752 N N . TYR A 1 97 ? 11.463 13.434 -14.175 1.00 65.06 97 TYR A N 1
ATOM 753 C CA . TYR A 1 97 ? 12.781 13.003 -13.705 1.00 65.06 97 TYR A CA 1
ATOM 754 C C . TYR A 1 97 ? 13.286 11.752 -14.438 1.00 65.06 97 TYR A C 1
ATOM 756 O O . TYR A 1 97 ? 14.433 11.731 -14.876 1.00 65.06 97 TYR A O 1
ATOM 764 N N . ILE A 1 98 ? 12.436 10.739 -14.644 1.00 62.66 98 ILE A N 1
ATOM 765 C CA . ILE A 1 98 ? 12.793 9.502 -15.359 1.00 62.66 98 ILE A CA 1
ATOM 766 C C . ILE A 1 98 ? 13.174 9.796 -16.810 1.00 62.66 98 ILE A C 1
ATOM 768 O O . ILE A 1 98 ? 14.176 9.270 -17.284 1.00 62.66 98 ILE A O 1
ATOM 772 N N . THR A 1 99 ? 12.457 10.692 -17.495 1.00 61.75 99 THR A N 1
ATOM 773 C CA . THR A 1 99 ? 12.830 11.127 -18.855 1.00 61.75 99 THR A CA 1
ATOM 774 C C . THR A 1 99 ? 14.184 11.831 -18.924 1.00 61.75 99 THR A C 1
ATOM 776 O O . THR A 1 99 ? 14.763 11.942 -20.002 1.00 61.75 99 THR A O 1
ATOM 779 N N . ARG A 1 100 ? 14.696 12.316 -17.788 1.00 60.75 100 ARG A N 1
ATOM 780 C CA . ARG A 1 100 ? 15.961 13.046 -17.683 1.00 60.75 100 ARG A CA 1
ATOM 781 C C . ARG A 1 100 ? 17.110 12.185 -17.153 1.00 60.75 100 ARG A C 1
ATOM 783 O O . ARG A 1 100 ? 18.260 12.610 -17.248 1.00 60.75 100 ARG A O 1
ATOM 790 N N . ILE A 1 101 ? 16.834 10.983 -16.636 1.00 62.47 101 ILE A N 1
ATOM 791 C CA . ILE A 1 101 ? 17.879 9.987 -16.388 1.00 62.47 101 ILE A CA 1
ATOM 792 C C . ILE A 1 101 ? 18.368 9.533 -17.767 1.00 62.47 101 ILE A C 1
ATOM 794 O O . ILE A 1 101 ? 17.604 8.917 -18.512 1.00 62.47 101 ILE A O 1
ATOM 798 N N . PRO A 1 102 ?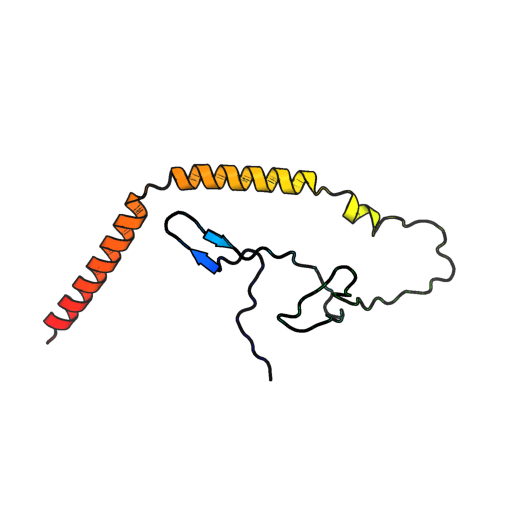 19.623 9.825 -18.147 1.00 62.22 102 PRO A N 1
ATOM 799 C CA . PRO A 1 102 ? 20.115 9.387 -19.433 1.00 62.22 102 PRO A CA 1
ATOM 800 C C . PRO A 1 102 ? 20.198 7.863 -19.390 1.00 62.22 102 PRO A C 1
ATOM 802 O O . PRO A 1 102 ? 20.868 7.310 -18.515 1.00 62.22 102 PRO A O 1
ATOM 805 N N . TRP A 1 103 ? 19.580 7.177 -20.355 1.00 58.66 103 TRP A N 1
ATOM 806 C CA . TRP A 1 103 ? 19.749 5.729 -20.561 1.00 58.66 103 TRP A CA 1
ATOM 807 C C . TRP A 1 103 ? 21.228 5.293 -20.531 1.00 58.66 103 TRP A C 1
ATOM 809 O O . TRP A 1 103 ? 21.535 4.165 -20.148 1.00 58.66 103 TRP A O 1
ATOM 819 N N . GLY A 1 104 ? 22.157 6.208 -20.835 1.00 62.69 104 GLY A N 1
ATOM 820 C CA . GLY A 1 104 ? 23.599 6.017 -20.690 1.00 62.69 104 GLY A CA 1
ATOM 821 C C . GLY A 1 104 ? 24.073 5.606 -19.288 1.00 62.69 104 GLY A C 1
ATOM 822 O O . GLY A 1 104 ? 25.061 4.883 -19.195 1.00 62.69 104 GLY A O 1
ATOM 823 N N . PHE A 1 105 ? 23.374 5.973 -18.204 1.00 65.56 105 PHE A N 1
ATOM 824 C CA . PHE A 1 105 ? 23.736 5.533 -16.847 1.00 65.56 105 PHE A CA 1
ATOM 825 C C . PHE A 1 105 ? 23.514 4.026 -16.652 1.00 65.56 105 PHE A C 1
ATOM 827 O O . PHE A 1 105 ? 24.373 3.337 -16.103 1.00 65.56 105 PHE A O 1
ATOM 834 N N . LEU A 1 106 ? 22.399 3.490 -17.160 1.00 66.56 106 LEU A N 1
ATOM 835 C CA . LEU A 1 106 ? 22.101 2.055 -17.091 1.00 66.56 106 LEU A CA 1
ATOM 836 C C . LEU A 1 106 ? 23.068 1.239 -17.956 1.00 66.56 106 LEU A C 1
ATOM 838 O O . LEU A 1 106 ? 23.559 0.199 -17.516 1.00 66.56 106 LEU A O 1
ATOM 842 N N . VAL A 1 107 ? 23.397 1.737 -19.150 1.00 69.38 107 VAL A N 1
ATOM 843 C CA . VAL A 1 107 ? 24.380 1.099 -20.040 1.00 69.38 107 VAL A CA 1
ATOM 844 C C . VAL A 1 107 ? 25.779 1.115 -19.407 1.00 69.38 107 VAL A C 1
ATOM 846 O O . VAL A 1 107 ? 26.466 0.093 -19.399 1.00 69.38 107 VAL A O 1
ATOM 849 N N . GLY A 1 108 ? 26.181 2.236 -18.800 1.00 72.62 108 GLY A N 1
ATOM 850 C CA . GLY A 1 108 ? 27.468 2.374 -18.113 1.00 72.62 108 GLY A CA 1
ATOM 851 C C . GLY A 1 108 ? 27.604 1.462 -16.890 1.00 72.62 108 GLY A C 1
ATOM 852 O O . GLY A 1 108 ? 28.640 0.815 -16.713 1.00 72.62 108 GLY A O 1
ATOM 853 N N . ALA A 1 109 ? 26.551 1.335 -16.079 1.00 78.62 109 ALA A N 1
ATOM 854 C CA . ALA A 1 109 ? 26.535 0.418 -14.940 1.00 78.62 109 ALA A CA 1
ATOM 855 C C . ALA A 1 109 ? 26.673 -1.048 -15.386 1.00 78.62 109 ALA A C 1
ATOM 857 O O . ALA A 1 109 ? 27.472 -1.791 -14.813 1.00 78.62 109 ALA A O 1
ATOM 858 N N . GLN A 1 110 ? 25.965 -1.461 -16.444 1.00 76.88 110 GLN A N 1
ATOM 859 C CA . GLN A 1 110 ? 26.086 -2.820 -16.979 1.00 76.88 110 GLN A CA 1
ATOM 860 C C . GLN A 1 110 ? 27.488 -3.108 -17.528 1.00 76.88 110 GLN A C 1
ATOM 862 O O . GLN A 1 110 ? 28.061 -4.152 -17.210 1.00 76.88 110 GLN A O 1
ATOM 867 N N . LEU A 1 111 ? 28.078 -2.174 -18.282 1.00 79.38 111 LEU A N 1
ATOM 868 C CA . LEU A 1 111 ? 29.439 -2.317 -18.805 1.00 79.38 111 LEU A CA 1
ATOM 869 C C . LEU A 1 111 ? 30.464 -2.471 -17.672 1.00 79.38 111 LEU A C 1
ATOM 871 O O . LEU A 1 111 ? 31.330 -3.343 -17.731 1.00 79.38 111 LEU A O 1
ATOM 875 N N . THR A 1 112 ? 30.315 -1.683 -16.607 1.00 78.44 112 THR A N 1
ATOM 876 C CA . THR A 1 112 ? 31.204 -1.723 -15.438 1.00 78.44 112 THR A CA 1
ATOM 877 C C . THR A 1 112 ? 31.090 -3.055 -14.687 1.00 78.44 112 THR A C 1
ATOM 879 O O . THR A 1 112 ? 32.098 -3.626 -14.273 1.00 78.44 112 THR A O 1
ATOM 882 N N . ILE A 1 113 ? 29.878 -3.608 -14.556 1.00 85.50 113 ILE A N 1
ATOM 883 C CA . ILE A 1 113 ? 29.651 -4.926 -13.940 1.00 85.50 113 ILE A CA 1
ATOM 884 C C . ILE A 1 113 ? 30.305 -6.038 -14.772 1.00 85.50 113 ILE A C 1
ATOM 886 O O . ILE A 1 113 ? 30.963 -6.916 -14.210 1.00 85.50 113 ILE A O 1
ATOM 890 N N . VAL A 1 114 ? 30.169 -6.000 -16.101 1.00 87.62 114 VAL A N 1
ATOM 891 C CA . VAL A 1 114 ? 30.802 -6.979 -17.003 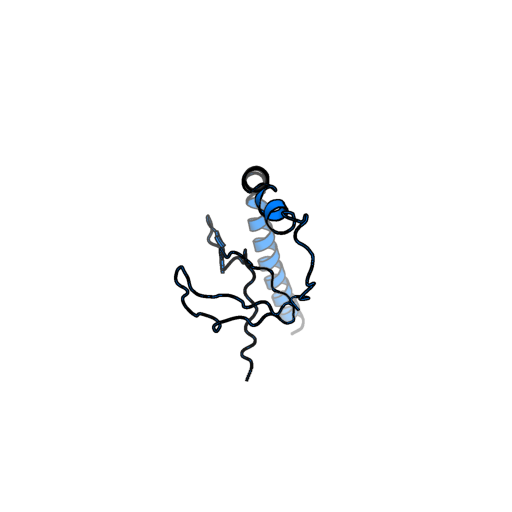1.00 87.62 114 VAL A CA 1
ATOM 892 C C . VAL A 1 114 ? 32.328 -6.878 -16.939 1.00 87.62 114 VAL A C 1
ATOM 894 O O . VAL A 1 114 ? 33.004 -7.894 -16.777 1.00 87.62 114 VAL A O 1
ATOM 897 N N . GLN A 1 115 ? 32.879 -5.663 -16.978 1.00 83.31 115 GLN A N 1
ATOM 898 C CA . GLN A 1 115 ? 34.321 -5.434 -16.845 1.00 83.31 115 GLN A CA 1
ATOM 899 C C . GLN A 1 115 ? 34.865 -5.918 -15.498 1.00 83.31 115 GLN A C 1
ATOM 901 O O . GLN A 1 115 ? 35.921 -6.547 -15.450 1.00 83.31 115 GLN A O 1
ATOM 906 N N . SER A 1 116 ? 34.132 -5.686 -14.408 1.00 85.19 116 SER A N 1
ATOM 907 C CA . SER A 1 116 ? 34.524 -6.141 -13.072 1.00 85.19 116 SER A CA 1
ATOM 908 C C . SER A 1 116 ? 34.582 -7.673 -12.985 1.00 85.19 116 SER A C 1
ATOM 910 O O . SER A 1 116 ? 35.531 -8.229 -12.431 1.00 85.19 116 SER A O 1
ATOM 912 N N . ARG A 1 117 ? 33.639 -8.379 -13.630 1.00 85.50 117 ARG A N 1
ATOM 913 C CA . ARG A 1 117 ? 33.655 -9.850 -13.730 1.00 85.50 117 ARG A CA 1
ATOM 914 C C . ARG A 1 117 ? 34.862 -10.369 -14.510 1.00 85.50 117 ARG A C 1
ATOM 916 O O . ARG A 1 117 ? 35.520 -11.296 -14.051 1.00 85.50 117 ARG A O 1
ATOM 923 N N . ILE A 1 118 ? 35.182 -9.756 -15.651 1.00 86.75 118 ILE A N 1
ATOM 924 C CA . ILE A 1 118 ? 36.348 -10.138 -16.468 1.00 86.75 118 ILE A CA 1
ATOM 925 C C . ILE A 1 118 ? 37.653 -9.885 -15.701 1.00 86.75 118 ILE A C 1
ATOM 927 O O . ILE A 1 118 ? 38.544 -10.731 -15.690 1.00 86.75 118 ILE A O 1
ATOM 931 N N .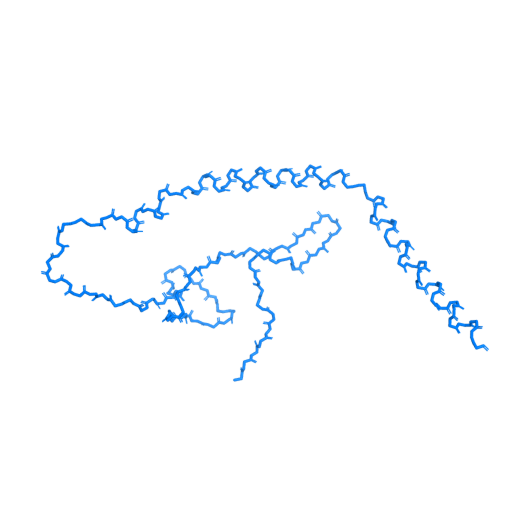 SER A 1 119 ? 37.752 -8.748 -15.010 1.00 89.44 119 SER A N 1
ATOM 932 C CA . SER A 1 119 ? 38.902 -8.409 -14.166 1.00 89.44 119 SER A CA 1
ATOM 933 C C . SER A 1 119 ? 39.103 -9.425 -13.039 1.00 89.44 119 SER A C 1
ATOM 935 O O . SER A 1 119 ? 40.224 -9.876 -12.805 1.00 89.44 119 SER A O 1
ATOM 937 N N . LEU A 1 120 ? 38.018 -9.851 -12.386 1.00 87.31 120 LEU A N 1
ATOM 938 C CA . LEU A 1 120 ? 38.056 -10.873 -11.343 1.00 87.31 120 LEU A CA 1
ATOM 939 C C . LEU A 1 120 ? 38.565 -12.219 -11.883 1.00 87.31 120 LEU A C 1
ATOM 941 O O . LEU A 1 120 ? 39.460 -12.814 -11.288 1.00 87.31 120 LEU A O 1
ATOM 945 N N . VAL A 1 121 ? 38.036 -12.668 -13.026 1.00 87.69 121 VAL A N 1
ATOM 946 C CA . VAL A 1 121 ? 38.448 -13.924 -13.676 1.00 87.69 121 VAL A CA 1
ATOM 947 C C . VAL A 1 121 ? 39.925 -13.879 -14.063 1.00 87.69 121 VAL A C 1
ATOM 949 O O . VAL A 1 121 ? 40.672 -14.787 -13.707 1.00 87.69 121 VAL A O 1
ATOM 952 N N . ASN A 1 122 ? 40.375 -12.789 -14.689 1.00 85.19 122 ASN A N 1
ATOM 953 C CA . ASN A 1 122 ? 41.785 -12.599 -15.031 1.00 85.19 122 ASN A CA 1
ATOM 954 C C . ASN A 1 122 ? 42.683 -12.614 -13.794 1.00 85.19 122 ASN A C 1
ATOM 956 O O . ASN A 1 122 ? 43.783 -13.156 -13.831 1.00 85.19 122 ASN A O 1
ATOM 960 N N . LYS A 1 123 ? 42.232 -12.026 -12.684 1.00 85.56 123 LYS A N 1
ATOM 961 C CA . LYS A 1 123 ? 43.004 -11.986 -11.440 1.00 85.56 123 LYS A CA 1
ATOM 962 C C . LYS A 1 123 ? 43.130 -13.371 -10.802 1.00 85.56 123 LYS A C 1
ATOM 964 O O . LYS A 1 123 ? 44.180 -13.665 -10.246 1.00 85.56 123 LYS A O 1
ATOM 969 N N . ILE A 1 124 ? 42.107 -14.218 -10.927 1.00 81.50 124 ILE A N 1
ATOM 970 C CA . ILE A 1 124 ? 42.138 -15.620 -10.482 1.00 81.50 124 ILE A CA 1
ATOM 971 C C . ILE A 1 124 ? 43.048 -16.458 -11.393 1.00 81.50 124 ILE A C 1
ATOM 973 O O . ILE A 1 124 ? 43.884 -17.201 -10.892 1.00 81.50 124 ILE A O 1
ATOM 977 N N . GLN A 1 125 ? 42.950 -16.290 -12.715 1.00 70.56 125 GLN A N 1
ATOM 978 C CA . GLN A 1 125 ? 43.794 -16.999 -13.688 1.00 70.56 125 GLN A CA 1
ATOM 979 C C . GLN A 1 125 ? 45.275 -16.621 -13.623 1.00 70.56 125 GLN A C 1
ATOM 981 O O . GLN A 1 125 ? 46.096 -17.360 -14.136 1.00 70.56 125 GLN A O 1
ATOM 986 N N . LYS A 1 126 ? 45.622 -15.470 -13.038 1.00 79.44 126 LYS A N 1
ATOM 987 C CA .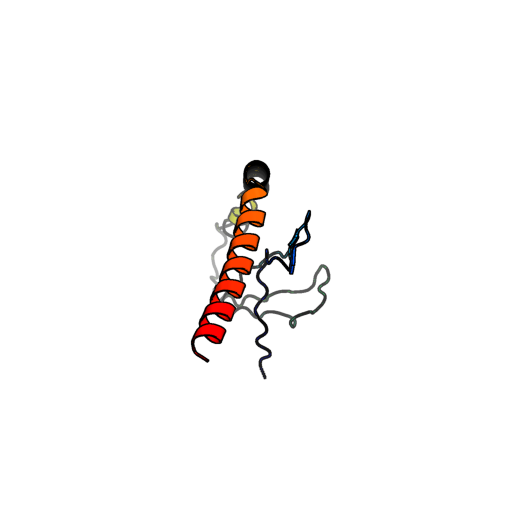 LYS A 1 126 ? 47.014 -15.011 -12.908 1.00 79.44 126 LYS A CA 1
ATOM 988 C C . LYS A 1 126 ? 47.715 -15.527 -11.645 1.00 79.44 126 LYS A C 1
ATOM 990 O O . LYS A 1 126 ? 48.910 -15.301 -11.488 1.00 79.44 126 LYS A O 1
ATOM 995 N N . VAL A 1 127 ? 46.959 -16.113 -10.713 1.00 72.62 127 VAL A N 1
ATOM 996 C CA . VAL A 1 127 ? 47.464 -16.691 -9.452 1.00 72.62 127 VAL A CA 1
ATOM 997 C C . VAL A 1 127 ? 47.755 -18.190 -9.599 1.00 72.62 127 VAL A C 1
ATOM 999 O O . VAL A 1 127 ? 48.514 -18.737 -8.802 1.00 72.62 127 VAL A O 1
ATOM 1002 N N . TYR A 1 128 ? 47.173 -18.828 -10.615 1.00 49.12 128 TYR A N 1
ATOM 1003 C CA . TYR A 1 128 ? 47.469 -20.193 -11.045 1.00 49.12 128 TYR A CA 1
ATOM 1004 C C . TYR A 1 128 ? 48.382 -20.161 -12.273 1.00 49.12 128 TYR A C 1
ATOM 1006 O O . TYR A 1 128 ? 49.218 -21.079 -12.405 1.00 49.12 128 TYR A O 1
#

Organism: NCBI:txid586398

InterPro domains:
  IPR050254 DNA-directed RNA polymerase, subunit beta'', eukaryote [PTHR34995] (9-128)

Secondary structure (DSSP, 8-state):
---------TT-EEEE-SS-EEE---------TT-EE-S-TT----TT---EE--------TT--S--TTSHHHHHHS-HHHHHHHHHHHHHHHHHHHTTS-HHHHHHHHHHHHHHHHHHHHHHHTT-

pLDDT: mean 70.22, std 13.95, range [34.16, 91.75]